Protein AF-A0A9N9NGL4-F1 (afdb_monomer_lite)

Structure (mmCIF, N/CA/C/O backbone):
data_AF-A0A9N9NGL4-F1
#
_entry.id   AF-A0A9N9NGL4-F1
#
loop_
_atom_site.group_PDB
_atom_site.id
_atom_site.type_symbol
_atom_site.label_atom_id
_atom_site.label_alt_id
_atom_site.label_comp_id
_atom_site.label_asym_id
_atom_site.label_entity_id
_atom_site.label_seq_id
_atom_site.pdbx_PDB_ins_code
_atom_site.Cartn_x
_atom_site.Cartn_y
_atom_site.Cartn_z
_atom_site.occupancy
_atom_site.B_iso_or_equiv
_atom_site.auth_seq_id
_atom_site.auth_comp_id
_atom_site.auth_asym_id
_atom_site.auth_atom_id
_atom_site.pdbx_PDB_model_num
ATOM 1 N N . ALA A 1 1 ? 36.344 -14.573 -32.638 1.00 62.59 1 ALA A N 1
ATOM 2 C CA . ALA A 1 1 ? 35.787 -13.664 -33.662 1.00 62.59 1 ALA A CA 1
ATOM 3 C C . ALA A 1 1 ? 35.839 -12.191 -33.229 1.00 62.59 1 ALA A C 1
ATOM 5 O O . ALA A 1 1 ? 36.583 -11.440 -33.844 1.00 62.59 1 ALA A O 1
ATOM 6 N N . LEU A 1 2 ? 35.180 -11.780 -32.134 1.00 71.12 2 LEU A N 1
ATOM 7 C CA . LEU A 1 2 ? 35.102 -10.364 -31.706 1.00 71.12 2 LEU A CA 1
ATOM 8 C C . LEU A 1 2 ? 36.436 -9.673 -31.362 1.00 71.12 2 LEU A C 1
ATOM 10 O O . LEU A 1 2 ? 36.593 -8.485 -31.610 1.00 71.12 2 LEU A O 1
ATOM 14 N N . LYS A 1 3 ? 37.425 -10.407 -30.834 1.00 76.69 3 LYS A N 1
ATOM 15 C CA . LYS A 1 3 ? 38.776 -9.872 -30.554 1.00 76.69 3 LYS A CA 1
ATOM 16 C C . LYS A 1 3 ? 39.669 -9.769 -31.804 1.00 76.69 3 LYS A C 1
ATOM 18 O O . LYS A 1 3 ? 40.838 -9.410 -31.692 1.00 76.69 3 LYS A O 1
ATOM 23 N N . SER A 1 4 ? 39.163 -10.146 -32.981 1.00 75.62 4 SER A N 1
ATOM 24 C CA . SER A 1 4 ? 39.928 -10.085 -34.228 1.00 75.62 4 SER A CA 1
ATOM 25 C C . SER A 1 4 ? 40.087 -8.641 -34.712 1.00 75.62 4 SER A C 1
ATOM 27 O O . SER A 1 4 ? 39.253 -7.776 -34.446 1.00 75.62 4 SER A O 1
ATOM 29 N N . ARG A 1 5 ? 41.144 -8.381 -35.490 1.00 75.81 5 ARG A N 1
ATOM 30 C CA . ARG A 1 5 ? 41.400 -7.064 -36.096 1.00 75.81 5 ARG A CA 1
ATOM 31 C C . ARG A 1 5 ? 40.253 -6.597 -37.006 1.00 75.81 5 ARG A C 1
ATOM 33 O O . ARG A 1 5 ? 40.065 -5.395 -37.158 1.00 75.81 5 ARG A O 1
ATOM 40 N N . GLN A 1 6 ? 39.480 -7.528 -37.571 1.00 75.81 6 GLN A N 1
ATOM 41 C CA . GLN A 1 6 ? 38.364 -7.231 -38.471 1.00 75.81 6 GLN A CA 1
ATOM 42 C C . GLN A 1 6 ? 37.181 -6.571 -37.747 1.00 75.81 6 GLN A C 1
ATOM 44 O O . GLN A 1 6 ? 36.607 -5.639 -38.301 1.00 75.81 6 GLN A O 1
ATOM 49 N N . CYS A 1 7 ? 36.890 -6.957 -36.498 1.00 77.44 7 CYS A N 1
ATOM 50 C CA . CYS A 1 7 ? 35.792 -6.391 -35.698 1.00 77.44 7 CYS A CA 1
ATOM 51 C C . CYS A 1 7 ? 36.151 -5.096 -34.952 1.00 77.44 7 CYS A C 1
ATOM 53 O O . CYS A 1 7 ? 35.316 -4.545 -34.241 1.00 77.44 7 CYS A O 1
ATOM 55 N N . LYS A 1 8 ? 37.392 -4.606 -35.089 1.00 79.69 8 LYS A N 1
ATOM 56 C CA . LYS A 1 8 ? 37.841 -3.353 -34.462 1.00 79.69 8 LYS A CA 1
ATOM 57 C C . LYS A 1 8 ? 37.425 -2.111 -35.261 1.00 79.69 8 LYS A C 1
ATOM 59 O O . LYS A 1 8 ? 37.336 -1.034 -34.681 1.00 79.69 8 LYS A O 1
ATOM 64 N N . SER A 1 9 ? 37.199 -2.249 -36.573 1.00 80.38 9 SER A N 1
ATOM 65 C CA . SER A 1 9 ? 36.752 -1.140 -37.426 1.00 80.38 9 SER A CA 1
ATOM 66 C C . SER A 1 9 ? 35.221 -1.104 -37.538 1.00 80.38 9 SER A C 1
ATOM 68 O O . SER A 1 9 ? 34.620 -2.148 -37.809 1.00 80.38 9 SER A O 1
ATOM 70 N N . PRO A 1 10 ? 34.584 0.076 -37.410 1.00 76.12 10 PRO A N 1
ATOM 71 C CA . PRO A 1 10 ? 33.151 0.245 -37.640 1.00 76.12 10 PRO A CA 1
ATOM 72 C C . PRO A 1 10 ? 32.736 0.078 -39.112 1.00 76.12 10 PRO A C 1
ATOM 74 O O . PRO A 1 10 ? 31.540 0.011 -39.383 1.00 76.12 10 PRO A O 1
ATOM 77 N N . ASP A 1 11 ? 33.671 -0.012 -40.059 1.00 79.69 11 ASP A N 1
ATOM 78 C CA . ASP A 1 11 ? 33.346 -0.218 -41.480 1.00 79.69 11 ASP A CA 1
ATOM 79 C C . ASP A 1 11 ? 32.964 -1.680 -41.778 1.00 79.69 11 ASP A C 1
ATOM 81 O O . ASP A 1 11 ? 32.191 -1.964 -42.690 1.00 79.69 11 ASP A O 1
ATOM 85 N N . ASN A 1 12 ? 33.418 -2.623 -40.944 1.00 78.25 12 ASN A N 1
ATOM 86 C CA . ASN A 1 12 ? 33.203 -4.064 -41.118 1.00 78.25 12 ASN A CA 1
ATOM 87 C C . ASN A 1 12 ? 31.975 -4.593 -40.354 1.00 78.25 12 ASN A C 1
ATOM 89 O O . ASN A 1 12 ? 31.941 -5.759 -39.958 1.00 78.25 12 ASN A O 1
ATOM 93 N N . LYS A 1 13 ? 30.949 -3.757 -40.139 1.00 72.06 13 LYS A N 1
ATOM 94 C CA . LYS A 1 13 ? 29.734 -4.105 -39.369 1.00 72.06 13 LYS A CA 1
ATOM 95 C C . LYS A 1 13 ? 29.040 -5.387 -39.842 1.00 72.06 13 LYS A C 1
ATOM 97 O O . LYS A 1 13 ? 28.481 -6.102 -39.020 1.00 72.06 13 LYS A O 1
ATOM 102 N N . GLN A 1 14 ? 29.101 -5.698 -41.138 1.00 79.31 14 GLN A N 1
ATOM 103 C CA . GLN A 1 14 ? 28.490 -6.908 -41.702 1.00 79.31 14 GLN A CA 1
ATOM 104 C C . GLN A 1 14 ? 29.226 -8.204 -41.327 1.00 79.31 14 GLN A C 1
ATOM 106 O O . GLN A 1 14 ? 28.620 -9.269 -41.321 1.00 79.31 14 GLN A O 1
ATOM 111 N N . TYR A 1 15 ? 30.512 -8.118 -40.978 1.00 81.44 15 TYR A N 1
ATOM 112 C CA . TYR A 1 15 ? 31.336 -9.279 -40.628 1.00 81.44 15 TYR A CA 1
ATOM 113 C C . TYR A 1 15 ? 31.293 -9.625 -39.133 1.00 81.44 15 TYR A C 1
ATOM 115 O O . TYR A 1 15 ? 31.774 -10.686 -38.743 1.00 81.44 15 TYR A O 1
ATOM 123 N N . CYS A 1 16 ? 30.741 -8.740 -38.294 1.00 84.81 16 CYS A N 1
ATOM 124 C CA . CYS A 1 16 ? 30.720 -8.890 -36.836 1.00 84.81 16 CYS A CA 1
ATOM 125 C C . CYS A 1 16 ? 29.326 -8.556 -36.271 1.00 84.81 16 CYS A C 1
ATOM 127 O O . CYS A 1 16 ? 29.162 -7.534 -35.592 1.00 84.81 16 CYS A O 1
ATOM 129 N N . PRO A 1 17 ? 28.308 -9.386 -36.566 1.00 86.75 17 PRO A N 1
ATOM 130 C CA . PRO A 1 17 ? 26.923 -9.120 -36.184 1.00 86.75 17 PRO A CA 1
ATOM 131 C C . PRO A 1 17 ? 26.726 -9.037 -34.665 1.00 86.75 17 PRO A C 1
ATOM 133 O O . PRO A 1 17 ? 25.893 -8.261 -34.203 1.00 86.75 17 PRO A O 1
ATOM 136 N N . GLU A 1 18 ? 27.517 -9.757 -33.865 1.00 87.44 18 GLU A N 1
ATOM 137 C CA . GLU A 1 18 ? 27.386 -9.758 -32.405 1.00 87.44 18 GLU A CA 1
ATOM 138 C C . GLU A 1 18 ? 27.747 -8.395 -31.792 1.00 87.44 18 GLU A C 1
ATOM 140 O O . GLU A 1 18 ? 27.106 -7.956 -30.838 1.00 87.44 18 GLU A O 1
ATOM 145 N N . ALA A 1 19 ? 28.726 -7.682 -32.363 1.00 86.50 19 ALA A N 1
ATOM 146 C CA . ALA A 1 19 ? 29.100 -6.342 -31.903 1.00 86.50 19 ALA A CA 1
ATOM 147 C C . ALA A 1 19 ? 28.007 -5.309 -32.215 1.00 86.50 19 ALA A C 1
ATOM 149 O O . ALA A 1 19 ? 27.701 -4.449 -31.387 1.00 86.50 19 ALA A O 1
ATOM 150 N N . VAL A 1 20 ? 27.400 -5.409 -33.401 1.00 87.25 20 VAL A N 1
ATOM 151 C CA . VAL A 1 20 ? 26.320 -4.512 -33.832 1.00 87.25 20 VAL A CA 1
ATOM 152 C C . VAL A 1 20 ? 25.065 -4.743 -32.999 1.00 87.25 20 VAL A C 1
ATOM 154 O O . VAL A 1 20 ? 24.485 -3.780 -32.506 1.00 87.25 20 VAL A O 1
ATOM 157 N N . LEU A 1 21 ? 24.668 -6.001 -32.794 1.00 91.44 21 LEU A N 1
ATOM 158 C CA . LEU A 1 21 ? 23.494 -6.339 -31.990 1.00 91.44 21 LEU A CA 1
ATOM 159 C C . LEU A 1 21 ? 23.653 -5.890 -30.535 1.00 91.44 21 LEU A C 1
ATOM 161 O O . LEU A 1 21 ? 22.710 -5.327 -29.984 1.00 91.44 21 LEU A O 1
ATOM 165 N N . ASN A 1 22 ? 24.840 -6.050 -29.938 1.00 90.88 22 ASN A N 1
ATOM 166 C CA . ASN A 1 22 ? 25.085 -5.561 -28.581 1.00 90.88 22 ASN A CA 1
ATOM 167 C C . ASN A 1 22 ? 25.021 -4.027 -28.501 1.00 90.88 22 ASN A C 1
ATOM 169 O O . ASN A 1 22 ? 24.364 -3.484 -27.620 1.00 90.88 22 ASN A O 1
ATOM 173 N N . MET A 1 23 ? 25.629 -3.317 -29.459 1.00 90.75 23 MET A N 1
ATOM 174 C CA . MET A 1 23 ? 25.546 -1.853 -29.516 1.00 90.75 23 MET A CA 1
ATOM 175 C C . MET A 1 23 ? 24.096 -1.370 -29.675 1.00 90.75 23 MET A C 1
ATOM 177 O O . MET A 1 23 ? 23.683 -0.423 -29.006 1.00 90.75 23 MET A O 1
ATOM 181 N N . VAL A 1 24 ? 23.318 -2.000 -30.561 1.00 94.12 24 VAL A N 1
ATOM 182 C CA . VAL A 1 24 ? 21.902 -1.662 -30.759 1.00 94.12 24 VAL A CA 1
ATOM 183 C C . VAL A 1 24 ? 21.115 -1.928 -29.479 1.00 94.12 24 VAL A C 1
ATOM 185 O O . VAL A 1 24 ? 20.371 -1.052 -29.045 1.00 94.12 24 VAL A O 1
ATOM 188 N N . ALA A 1 25 ? 21.319 -3.077 -28.833 1.00 96.69 25 ALA A N 1
ATOM 189 C CA . ALA A 1 25 ? 20.664 -3.409 -27.572 1.00 96.69 25 ALA A CA 1
ATOM 190 C C . ALA A 1 25 ? 20.994 -2.397 -26.463 1.00 96.69 25 ALA A C 1
ATOM 192 O O . ALA A 1 25 ? 20.085 -1.939 -25.772 1.00 96.69 25 ALA A O 1
ATOM 193 N N . GLU A 1 26 ? 22.256 -1.983 -26.325 1.00 95.94 26 GLU A N 1
ATOM 194 C CA . GLU A 1 26 ? 22.668 -0.972 -25.344 1.00 95.94 26 GLU A CA 1
ATOM 195 C C . GLU A 1 26 ? 22.004 0.383 -25.603 1.00 95.94 26 GLU A C 1
ATOM 197 O O . GLU A 1 26 ? 21.504 1.016 -24.674 1.00 95.94 26 GLU A O 1
ATOM 202 N N . LYS A 1 27 ? 21.949 0.827 -26.865 1.00 96.88 27 LYS A N 1
ATOM 203 C CA . LYS A 1 27 ? 21.307 2.100 -27.219 1.00 96.88 27 LYS A CA 1
ATOM 204 C C . LYS A 1 27 ? 19.797 2.059 -27.009 1.00 96.88 27 LYS A C 1
ATOM 206 O O . LYS A 1 27 ? 19.257 2.990 -26.417 1.00 96.88 27 LYS A O 1
ATOM 211 N N . LEU A 1 28 ? 19.137 0.977 -27.424 1.00 98.00 28 LEU A N 1
ATOM 212 C CA . LEU A 1 28 ? 17.707 0.781 -27.185 1.00 98.00 28 LEU A CA 1
ATOM 213 C C . LEU A 1 28 ? 17.398 0.748 -25.687 1.00 98.00 28 LEU A C 1
ATOM 215 O O . LEU A 1 28 ? 16.479 1.429 -25.247 1.00 98.00 28 LEU A O 1
ATOM 219 N N . THR A 1 29 ? 18.192 0.019 -24.901 1.00 97.88 29 THR A N 1
ATOM 220 C CA . THR A 1 29 ? 18.007 -0.078 -23.448 1.00 97.88 29 THR A CA 1
ATOM 221 C C . THR A 1 29 ? 18.211 1.273 -22.778 1.00 97.88 29 THR A C 1
ATOM 223 O O . THR A 1 29 ? 17.389 1.668 -21.961 1.00 97.88 29 THR A O 1
ATOM 226 N N . TYR A 1 30 ? 19.255 2.019 -23.147 1.00 97.19 30 TYR A N 1
ATOM 227 C CA . TYR A 1 30 ? 19.509 3.342 -22.582 1.00 97.19 30 TYR A CA 1
ATOM 228 C C . TYR A 1 30 ? 18.328 4.294 -22.812 1.00 97.19 30 TYR A C 1
ATOM 230 O O . TYR A 1 30 ? 17.819 4.893 -21.865 1.00 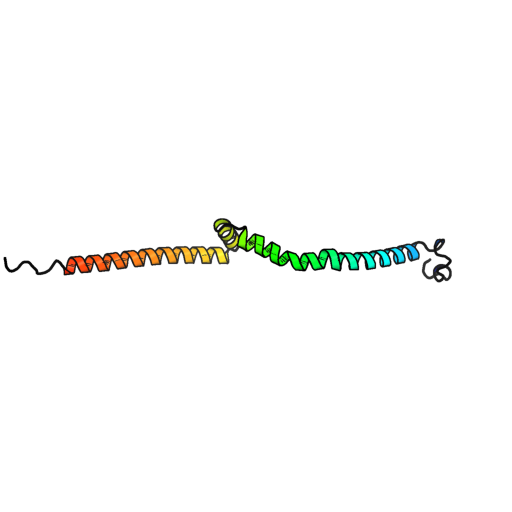97.19 30 TYR A O 1
ATOM 238 N N . THR A 1 31 ? 17.843 4.383 -24.053 1.00 96.94 31 THR A N 1
ATOM 239 C CA . THR A 1 31 ? 16.691 5.231 -24.382 1.00 96.94 31 THR A CA 1
ATOM 240 C C . THR A 1 31 ? 15.411 4.739 -23.705 1.00 96.94 31 THR A C 1
ATOM 242 O O . THR A 1 31 ? 14.669 5.547 -23.148 1.00 96.94 31 THR A O 1
ATOM 245 N N . ALA A 1 32 ? 15.163 3.427 -23.697 1.00 98.25 32 ALA A N 1
ATOM 246 C CA . ALA A 1 32 ? 13.987 2.849 -23.055 1.00 98.25 32 ALA A CA 1
ATOM 247 C C . ALA A 1 32 ? 13.974 3.111 -21.544 1.00 98.25 32 ALA A C 1
ATOM 249 O O . ALA A 1 32 ? 12.947 3.513 -21.011 1.00 98.25 32 ALA A O 1
ATOM 250 N N . VAL A 1 33 ? 15.108 2.949 -20.856 1.00 98.00 33 VAL A N 1
ATOM 251 C CA . VAL A 1 33 ? 15.216 3.198 -19.411 1.00 98.00 33 VAL A CA 1
ATOM 252 C C . VAL A 1 33 ? 14.953 4.664 -19.081 1.00 98.00 33 VAL A C 1
ATOM 254 O O . VAL A 1 33 ? 14.236 4.939 -18.123 1.00 98.00 33 VAL A O 1
ATOM 257 N N . MET A 1 34 ? 15.462 5.608 -19.882 1.00 96.06 34 MET A N 1
ATOM 258 C CA . MET A 1 34 ? 15.154 7.030 -19.681 1.00 96.06 34 MET A CA 1
ATOM 259 C C . MET A 1 34 ? 13.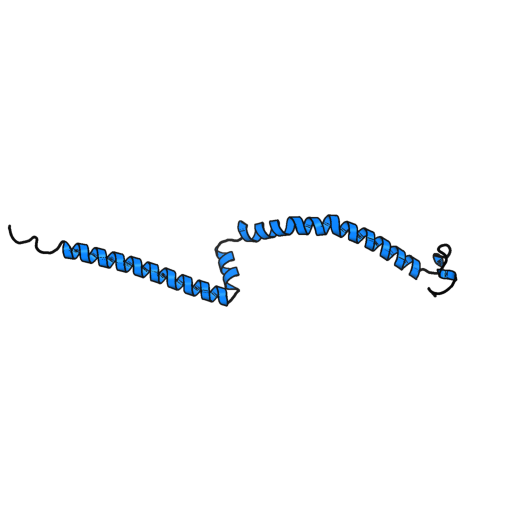650 7.309 -19.794 1.00 96.06 34 MET A C 1
ATOM 261 O O . MET A 1 34 ? 13.102 8.034 -18.966 1.00 96.06 34 MET A O 1
ATOM 265 N N . PHE A 1 35 ? 12.976 6.706 -20.776 1.00 97.62 35 PHE A N 1
ATOM 266 C CA . PHE A 1 35 ? 11.534 6.870 -20.956 1.00 97.62 35 PHE A CA 1
ATOM 267 C C . PHE A 1 35 ? 10.729 6.205 -19.832 1.00 97.62 35 PHE A C 1
ATOM 269 O O . PHE A 1 35 ? 9.841 6.829 -19.260 1.00 97.62 35 PHE A O 1
ATOM 276 N N . ILE A 1 36 ? 11.086 4.973 -19.451 1.00 98.25 36 ILE A N 1
ATOM 277 C CA . ILE A 1 36 ? 10.476 4.259 -18.319 1.00 98.25 36 ILE A CA 1
ATOM 278 C C . ILE A 1 36 ? 10.614 5.078 -17.034 1.00 98.25 36 ILE A C 1
ATOM 280 O O . ILE A 1 36 ? 9.666 5.166 -16.258 1.00 98.25 36 ILE A O 1
ATOM 284 N N . GLN A 1 37 ? 11.770 5.704 -16.807 1.00 96.38 37 GLN A N 1
ATOM 285 C CA . GLN A 1 37 ? 11.977 6.524 -15.622 1.00 96.38 37 GLN A CA 1
ATOM 286 C C . GLN A 1 37 ? 11.021 7.721 -15.582 1.00 96.38 37 GLN A C 1
ATOM 288 O O . GLN A 1 37 ? 10.396 7.965 -14.551 1.00 96.38 37 GLN A O 1
ATOM 293 N N . VAL A 1 38 ? 10.913 8.468 -16.681 1.00 96.75 38 VAL A N 1
ATOM 294 C CA . VAL A 1 38 ? 10.146 9.719 -16.705 1.00 96.75 38 VAL A CA 1
ATOM 295 C C . VAL A 1 38 ? 8.643 9.470 -16.770 1.00 96.75 38 VAL A C 1
ATOM 297 O O . VAL A 1 38 ? 7.910 10.046 -15.974 1.00 96.75 38 VAL A O 1
ATOM 300 N N . GLU A 1 39 ? 8.187 8.602 -17.668 1.00 96.88 39 GLU A N 1
ATOM 301 C CA . GLU A 1 39 ? 6.755 8.444 -17.951 1.00 96.88 39 GLU A CA 1
ATOM 302 C C . GLU A 1 39 ? 6.073 7.430 -17.034 1.00 96.88 39 GLU A C 1
ATOM 304 O O . GLU A 1 39 ? 4.891 7.564 -16.732 1.00 96.88 39 GLU A O 1
ATOM 309 N N . LEU A 1 40 ? 6.801 6.404 -16.579 1.00 97.44 40 LEU A N 1
ATOM 310 C CA . LEU A 1 40 ? 6.222 5.352 -15.747 1.00 97.44 40 LEU A CA 1
ATOM 311 C C . LEU A 1 40 ? 6.611 5.515 -14.285 1.00 97.44 40 LEU A C 1
ATOM 313 O O . LEU A 1 40 ? 5.735 5.611 -13.434 1.00 97.44 40 LEU A O 1
ATOM 317 N N . LEU A 1 41 ? 7.909 5.527 -13.969 1.00 98.00 41 LEU A N 1
ATOM 318 C CA . LEU A 1 41 ? 8.349 5.473 -12.574 1.00 98.00 41 LEU A CA 1
ATOM 319 C C . LEU A 1 41 ? 8.031 6.767 -11.831 1.00 98.00 41 LEU A C 1
ATOM 321 O O . LEU A 1 41 ? 7.485 6.704 -10.733 1.00 98.00 41 LEU A O 1
ATOM 325 N N . ASN A 1 42 ? 8.325 7.929 -12.417 1.00 96.12 42 ASN A N 1
ATOM 326 C CA . ASN A 1 42 ? 8.035 9.201 -11.758 1.00 96.12 42 ASN A CA 1
ATOM 327 C C . ASN A 1 42 ? 6.528 9.384 -11.530 1.00 96.12 42 ASN A C 1
ATOM 329 O O . ASN A 1 42 ? 6.127 9.737 -10.421 1.00 96.12 42 ASN A O 1
ATOM 333 N N . GLU A 1 43 ? 5.698 9.088 -12.535 1.00 96.00 43 GLU A N 1
ATOM 334 C CA . GLU A 1 43 ? 4.241 9.170 -12.393 1.00 96.00 43 GLU A CA 1
ATOM 335 C C . GLU A 1 43 ? 3.722 8.151 -11.374 1.00 96.00 43 GLU A C 1
ATOM 337 O O . GLU A 1 43 ? 2.938 8.502 -10.493 1.00 96.00 43 GLU A O 1
ATOM 342 N N . PHE A 1 44 ? 4.214 6.909 -11.414 1.00 97.44 44 PHE A N 1
ATOM 343 C CA . PHE A 1 44 ? 3.848 5.883 -10.443 1.00 97.44 44 PHE A CA 1
ATOM 344 C C . PHE A 1 44 ? 4.182 6.323 -9.018 1.00 97.44 44 PHE A C 1
ATOM 346 O O . PHE A 1 44 ? 3.307 6.295 -8.162 1.00 97.44 44 PHE A O 1
ATOM 353 N N . PHE A 1 45 ? 5.405 6.783 -8.741 1.00 97.00 45 PHE A N 1
ATOM 354 C CA . PHE A 1 45 ? 5.777 7.210 -7.390 1.00 97.00 45 PHE A CA 1
ATOM 355 C C . PHE A 1 45 ? 5.025 8.457 -6.930 1.00 97.00 45 PHE A C 1
ATOM 357 O O . PHE A 1 45 ? 4.803 8.622 -5.730 1.00 97.00 45 PHE A O 1
ATOM 364 N N . PHE A 1 46 ? 4.611 9.318 -7.859 1.00 95.81 46 PHE A N 1
ATOM 365 C CA . PHE A 1 46 ? 3.806 10.482 -7.530 1.00 95.81 46 PHE A CA 1
ATOM 366 C C . PHE A 1 46 ? 2.352 10.095 -7.218 1.00 95.81 46 PHE A C 1
ATOM 368 O O . PHE A 1 46 ? 1.817 10.540 -6.204 1.00 95.81 46 PHE A O 1
ATOM 375 N N . GLN A 1 47 ? 1.714 9.264 -8.049 1.00 95.94 47 GLN A N 1
ATOM 376 C CA . GLN A 1 47 ? 0.303 8.884 -7.897 1.00 95.94 47 GLN A CA 1
ATOM 377 C C . GLN A 1 47 ? 0.065 7.798 -6.855 1.00 95.94 47 GLN A C 1
ATOM 379 O O . GLN A 1 47 ? -0.947 7.835 -6.159 1.00 95.94 47 GLN A O 1
ATOM 384 N N . PHE A 1 48 ? 0.980 6.839 -6.731 1.00 96.88 48 PHE A N 1
ATOM 385 C CA . PHE A 1 48 ? 0.772 5.640 -5.930 1.00 96.88 48 PHE A CA 1
ATOM 386 C C . PHE A 1 48 ? 0.418 5.940 -4.467 1.00 96.88 48 PHE A C 1
ATOM 388 O O . PHE A 1 48 ? -0.575 5.382 -4.005 1.00 96.88 48 PHE A O 1
ATOM 395 N N . PRO A 1 49 ? 1.113 6.843 -3.741 1.00 96.19 49 PRO A N 1
ATOM 396 C CA . PRO A 1 49 ? 0.729 7.168 -2.368 1.00 96.19 49 PRO A CA 1
ATOM 397 C C . PRO A 1 49 ? -0.706 7.699 -2.257 1.00 96.19 49 PRO A C 1
ATOM 399 O O . PRO A 1 49 ? -1.443 7.278 -1.374 1.00 96.19 49 PRO A O 1
ATOM 402 N N . ARG A 1 50 ? -1.138 8.557 -3.192 1.00 94.25 50 ARG A N 1
ATOM 403 C CA . ARG A 1 50 ? -2.503 9.109 -3.199 1.00 94.25 50 ARG A CA 1
ATOM 404 C C . ARG A 1 50 ? -3.550 8.049 -3.500 1.00 94.25 50 ARG A C 1
ATOM 406 O O . ARG A 1 50 ? -4.599 8.035 -2.873 1.00 94.25 50 ARG A O 1
ATOM 413 N N . GLU A 1 51 ? -3.268 7.163 -4.447 1.00 94.81 51 GLU A N 1
ATOM 414 C CA . GLU A 1 51 ? -4.174 6.066 -4.785 1.00 94.81 51 GLU A CA 1
ATOM 415 C C . GLU A 1 51 ? -4.301 5.066 -3.626 1.00 94.81 51 GLU A C 1
ATOM 417 O O . GLU A 1 51 ? -5.395 4.586 -3.334 1.00 94.81 51 GLU A O 1
ATOM 422 N N . VAL A 1 52 ? -3.199 4.787 -2.921 1.00 94.56 52 VAL A N 1
ATOM 423 C CA . VAL A 1 52 ? -3.206 3.966 -1.703 1.00 94.56 52 VAL A CA 1
ATOM 424 C C . VAL A 1 52 ? -4.041 4.629 -0.611 1.00 94.56 52 VAL A C 1
ATOM 426 O O . VAL A 1 52 ? -4.913 3.972 -0.043 1.00 94.56 52 VAL A O 1
ATOM 429 N N . ASP A 1 53 ? -3.825 5.919 -0.351 1.00 91.19 53 ASP A N 1
ATOM 430 C CA . ASP A 1 53 ? -4.608 6.667 0.633 1.00 91.19 53 ASP A CA 1
ATOM 431 C C . ASP A 1 53 ? -6.093 6.685 0.261 1.00 91.19 53 ASP A C 1
ATOM 433 O O . ASP A 1 53 ? -6.938 6.438 1.118 1.00 91.19 53 ASP A O 1
ATOM 437 N N . ASN A 1 54 ? -6.428 6.884 -1.017 1.00 91.56 54 ASN A N 1
ATOM 438 C CA . ASN A 1 54 ? -7.813 6.877 -1.475 1.00 91.56 54 ASN A CA 1
ATOM 439 C C . ASN A 1 54 ? -8.505 5.545 -1.180 1.00 9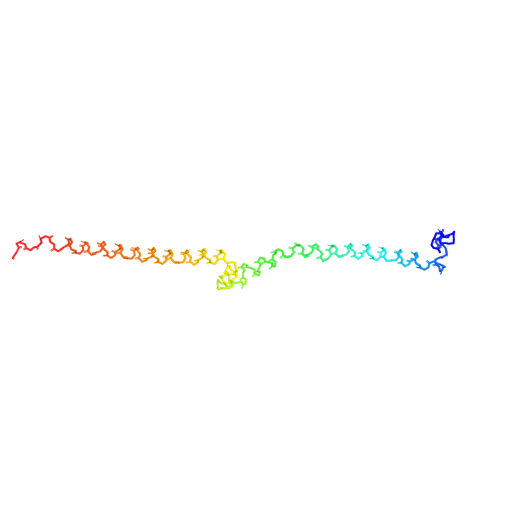1.56 54 ASN A C 1
ATOM 441 O O . ASN A 1 54 ? -9.566 5.512 -0.551 1.00 91.56 54 ASN A O 1
ATOM 445 N N . ARG A 1 55 ? -7.853 4.441 -1.550 1.00 89.12 55 ARG A N 1
ATOM 446 C CA . ARG A 1 55 ? -8.407 3.101 -1.350 1.00 89.12 55 ARG A CA 1
ATOM 447 C C . ARG A 1 55 ? -8.487 2.695 0.112 1.00 89.12 55 ARG A C 1
ATOM 449 O O . ARG A 1 55 ? -9.405 1.977 0.489 1.00 89.12 55 ARG A O 1
ATOM 456 N N . LEU A 1 56 ? -7.525 3.098 0.939 1.00 86.19 56 LEU A N 1
ATOM 457 C CA . LEU A 1 56 ? -7.487 2.687 2.344 1.00 86.19 56 LEU A CA 1
ATOM 458 C C . LEU A 1 56 ? -8.328 3.585 3.255 1.00 86.19 56 LEU A C 1
ATOM 460 O O . LEU A 1 56 ? -8.912 3.088 4.217 1.00 86.19 56 LEU A O 1
ATOM 464 N N . VAL A 1 57 ? -8.377 4.890 2.987 1.00 80.88 57 VAL A N 1
ATOM 465 C CA . VAL A 1 57 ? -9.018 5.875 3.870 1.00 80.88 57 VAL A CA 1
ATOM 466 C C . VAL A 1 57 ? -10.453 6.167 3.448 1.00 80.88 57 VAL A C 1
ATOM 468 O O . VAL A 1 57 ? -11.311 6.290 4.322 1.00 80.88 57 VAL A O 1
ATOM 471 N N . TYR A 1 58 ? -10.726 6.279 2.145 1.00 78.50 58 TYR A N 1
ATOM 472 C CA . TYR A 1 58 ? -12.042 6.704 1.657 1.00 78.50 58 TYR A CA 1
ATOM 473 C C . TYR A 1 58 ? -12.923 5.541 1.187 1.00 78.50 58 TYR A C 1
ATOM 475 O O . TYR A 1 58 ? -14.133 5.598 1.406 1.00 78.50 58 TYR A O 1
ATOM 483 N N . ASP A 1 59 ? -12.348 4.480 0.612 1.00 84.94 59 ASP A N 1
ATOM 484 C CA . ASP A 1 59 ? -13.149 3.388 0.030 1.00 84.94 59 ASP A CA 1
ATOM 485 C C . ASP A 1 59 ? -13.516 2.269 1.021 1.00 84.94 59 ASP A C 1
ATOM 487 O O . ASP A 1 59 ? -14.493 1.547 0.805 1.00 84.94 59 ASP A O 1
ATOM 491 N N . LEU A 1 60 ? -12.750 2.086 2.104 1.00 86.44 60 LEU A N 1
ATOM 492 C CA . LEU A 1 60 ? -12.9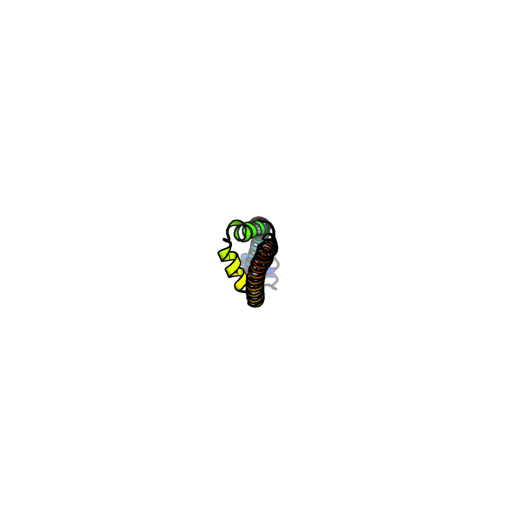97 0.996 3.051 1.00 86.44 60 LEU A CA 1
ATOM 493 C C . LEU A 1 60 ? -14.109 1.338 4.049 1.00 86.44 60 LEU A C 1
ATOM 495 O O . LEU A 1 60 ? -14.010 2.277 4.839 1.00 86.44 60 LEU A O 1
ATOM 499 N N . ASP A 1 61 ? -15.128 0.478 4.110 1.00 89.06 61 ASP A N 1
ATOM 500 C CA . ASP A 1 61 ? -16.136 0.537 5.166 1.00 89.06 61 ASP A CA 1
ATOM 501 C C . ASP A 1 61 ? -15.543 0.110 6.521 1.00 89.06 61 ASP A C 1
ATOM 503 O O . ASP A 1 61 ? -14.636 -0.725 6.625 1.00 89.06 61 ASP A O 1
ATOM 507 N N . ARG A 1 62 ? -16.130 0.607 7.612 1.00 87.50 62 ARG A N 1
ATOM 508 C CA . ARG A 1 62 ? -15.701 0.326 8.988 1.00 87.50 62 ARG A CA 1
ATOM 509 C C . ARG A 1 62 ? -15.665 -1.172 9.301 1.00 87.50 62 ARG A C 1
ATOM 511 O O . ARG A 1 62 ? -14.831 -1.608 10.096 1.00 87.50 62 ARG A O 1
ATOM 518 N N . LYS A 1 63 ? -16.539 -1.976 8.684 1.00 91.06 63 LYS A N 1
ATOM 519 C CA . LYS A 1 63 ? -16.510 -3.443 8.820 1.00 91.06 63 LYS A CA 1
ATOM 520 C C . LYS A 1 63 ? -15.287 -4.065 8.147 1.00 91.06 63 LYS A C 1
ATOM 522 O O . LYS A 1 63 ? -14.693 -4.966 8.733 1.00 91.06 63 LYS A O 1
ATOM 527 N N . GLN A 1 64 ? -14.905 -3.575 6.969 1.00 91.81 64 GLN A N 1
ATOM 528 C CA . GLN A 1 64 ? -13.740 -4.059 6.224 1.00 91.81 64 GLN A CA 1
ATOM 529 C C . GLN A 1 64 ? -12.434 -3.676 6.929 1.00 91.81 64 GLN A C 1
ATOM 531 O O . GLN A 1 64 ? -11.532 -4.500 7.058 1.00 91.81 64 GLN A O 1
ATOM 536 N N . ILE A 1 65 ? -12.368 -2.464 7.490 1.00 91.94 65 ILE A N 1
ATOM 537 C CA . ILE A 1 65 ? -11.236 -2.028 8.322 1.00 91.94 65 ILE A CA 1
ATOM 538 C C . ILE A 1 65 ? -11.085 -2.951 9.539 1.00 91.94 65 ILE A C 1
ATOM 540 O O . ILE A 1 65 ? -9.981 -3.383 9.871 1.00 91.94 65 ILE A O 1
ATOM 544 N N . LEU A 1 66 ? -12.195 -3.300 10.199 1.00 92.50 66 LEU A N 1
ATOM 545 C CA . LEU A 1 66 ? -12.172 -4.220 11.337 1.00 92.50 66 LEU A CA 1
ATOM 546 C C . LEU A 1 66 ? -11.781 -5.648 10.942 1.00 92.50 66 LEU A C 1
ATOM 548 O O . LEU A 1 66 ? -11.084 -6.298 11.720 1.00 92.50 66 LEU A O 1
ATOM 552 N N . SER A 1 67 ? -12.219 -6.158 9.785 1.00 93.44 67 SER A N 1
ATOM 553 C CA . SER A 1 67 ? -11.781 -7.480 9.319 1.00 93.44 67 SER A CA 1
ATOM 554 C C . SER A 1 67 ? -10.290 -7.487 9.003 1.00 93.44 67 SER A C 1
ATOM 556 O O . SER A 1 67 ? -9.598 -8.372 9.495 1.00 93.44 67 SER A O 1
ATOM 558 N N . PHE A 1 68 ? -9.794 -6.458 8.308 1.00 93.75 68 PHE A N 1
ATOM 559 C CA . PHE A 1 68 ? -8.375 -6.287 7.995 1.00 93.75 68 PHE A CA 1
ATOM 560 C C . PHE A 1 68 ? -7.520 -6.226 9.268 1.00 93.75 68 PHE A C 1
ATOM 562 O O . PHE A 1 68 ? -6.572 -6.988 9.436 1.00 93.75 68 PHE A O 1
ATOM 569 N N . ALA A 1 69 ? -7.909 -5.400 10.244 1.00 94.75 69 ALA A N 1
ATOM 570 C CA . ALA A 1 69 ? -7.194 -5.303 11.517 1.00 94.75 69 ALA A CA 1
ATOM 571 C C . ALA A 1 69 ? -7.153 -6.639 12.289 1.00 94.75 69 ALA A C 1
ATOM 573 O O . ALA A 1 69 ? -6.196 -6.910 13.017 1.00 94.75 69 ALA A O 1
ATOM 574 N N . LYS A 1 70 ? -8.179 -7.489 12.139 1.00 95.81 70 LYS A N 1
ATOM 575 C CA . LYS A 1 70 ? -8.266 -8.801 12.801 1.00 95.81 70 LYS A CA 1
ATOM 576 C C . LYS A 1 70 ? -7.453 -9.906 12.124 1.00 95.81 70 LYS A C 1
ATOM 578 O O . LYS A 1 70 ? -7.311 -10.967 12.734 1.00 95.81 70 LYS A O 1
ATOM 583 N N . GLU A 1 71 ? -6.914 -9.686 10.926 1.00 96.44 71 GLU A N 1
ATOM 584 C CA . GLU A 1 71 ? -6.009 -10.643 10.273 1.00 96.44 71 GLU A CA 1
ATOM 585 C C . GLU A 1 71 ? -4.736 -10.849 11.101 1.00 96.44 71 GLU A C 1
ATOM 587 O O . GLU A 1 71 ? -4.232 -11.967 11.219 1.00 96.44 71 GLU A O 1
ATOM 592 N N . ASN A 1 72 ? -4.259 -9.794 11.771 1.00 97.56 72 ASN A N 1
ATOM 593 C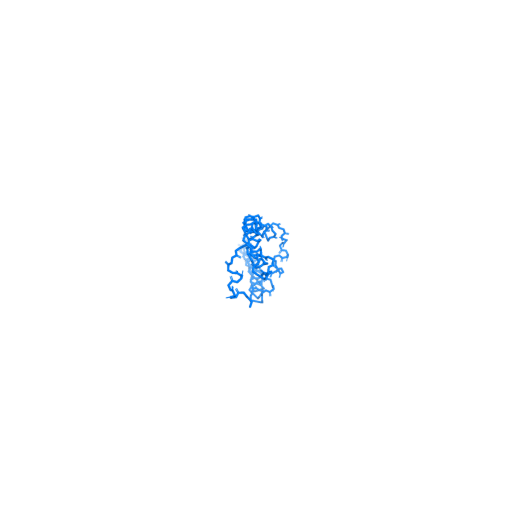 CA . ASN A 1 72 ? -3.160 -9.907 12.716 1.00 97.56 72 ASN A CA 1
ATOM 594 C C . ASN A 1 72 ? -3.661 -10.483 14.060 1.00 97.56 72 ASN A C 1
ATOM 596 O O . ASN A 1 72 ? -4.460 -9.842 14.754 1.00 97.56 72 ASN A O 1
ATOM 600 N N . PRO A 1 73 ? -3.156 -11.651 14.505 1.00 97.62 73 PRO A N 1
ATOM 601 C CA . PRO A 1 73 ? -3.651 -12.313 15.709 1.00 97.62 73 PRO A CA 1
ATOM 602 C C . PRO A 1 73 ? -3.400 -11.515 16.997 1.00 97.62 73 PRO A C 1
ATOM 604 O O . PRO A 1 73 ? -4.191 -11.624 17.936 1.00 97.62 73 PRO A O 1
ATOM 607 N N . ASN A 1 74 ? -2.336 -10.708 17.059 1.00 97.81 74 ASN A N 1
ATOM 608 C CA . ASN A 1 74 ? -2.039 -9.868 18.222 1.00 97.81 74 ASN A CA 1
ATOM 609 C C . ASN A 1 74 ? -3.015 -8.690 18.313 1.00 97.81 74 ASN A C 1
ATOM 611 O O . ASN A 1 74 ? -3.570 -8.428 19.381 1.00 97.81 74 ASN A O 1
ATOM 615 N N . ILE A 1 75 ? -3.285 -8.035 17.180 1.00 97.75 75 ILE A N 1
ATOM 616 C CA . ILE A 1 75 ? -4.256 -6.936 17.101 1.00 97.75 75 ILE A CA 1
ATOM 617 C C . ILE A 1 75 ? -5.666 -7.450 17.385 1.00 97.75 75 ILE A C 1
ATOM 619 O O . ILE A 1 75 ? -6.385 -6.848 18.178 1.00 97.75 75 ILE A O 1
ATOM 623 N N . ARG A 1 76 ? -6.043 -8.613 16.842 1.00 97.44 76 ARG A N 1
ATOM 624 C CA . ARG A 1 76 ? -7.333 -9.249 17.131 1.00 97.44 76 ARG A CA 1
ATOM 625 C C . ARG A 1 76 ? -7.561 -9.446 18.631 1.00 97.44 76 ARG A C 1
ATOM 627 O O . ARG A 1 76 ? -8.584 -9.000 19.145 1.00 97.44 76 ARG A O 1
ATOM 634 N N . LYS A 1 77 ? -6.599 -10.056 19.337 1.00 97.75 77 LYS A N 1
ATOM 635 C CA . LYS A 1 77 ? -6.675 -10.250 20.798 1.00 97.75 77 LYS A CA 1
ATOM 636 C C . LYS A 1 77 ? -6.811 -8.920 21.538 1.00 97.75 77 LYS A C 1
ATOM 638 O O . LYS A 1 77 ? -7.581 -8.826 22.490 1.00 97.75 77 LYS A O 1
ATOM 643 N N . HIS A 1 78 ? -6.083 -7.895 21.095 1.00 97.88 78 HIS A N 1
ATOM 644 C CA . HIS A 1 78 ? -6.160 -6.564 21.686 1.00 97.88 78 HIS A CA 1
ATOM 645 C C . HIS A 1 78 ? -7.553 -5.941 21.520 1.00 97.88 78 HIS A C 1
ATOM 647 O O . HIS A 1 78 ? -8.133 -5.471 22.496 1.00 97.88 78 HIS A O 1
ATOM 653 N N . LEU A 1 79 ? -8.122 -6.002 20.313 1.00 97.19 79 LEU A N 1
ATOM 654 C CA . LEU A 1 79 ? -9.460 -5.485 20.015 1.00 97.19 79 LEU A CA 1
ATOM 655 C C . LEU A 1 79 ? -10.551 -6.221 20.803 1.00 97.19 79 LEU A C 1
ATOM 657 O O . LEU A 1 79 ? -11.453 -5.590 21.345 1.00 97.19 79 LEU A O 1
ATOM 661 N N . GLU A 1 80 ? -10.466 -7.548 20.904 1.00 96.56 80 GLU A N 1
ATOM 662 C CA . GLU A 1 80 ? -11.414 -8.356 21.683 1.00 96.56 80 GLU A CA 1
ATOM 663 C C . GLU A 1 80 ? -11.353 -8.029 23.181 1.00 96.56 80 GLU A C 1
ATOM 665 O O . GLU A 1 80 ? -12.392 -7.908 23.837 1.00 96.56 80 GLU A O 1
ATOM 670 N N . LEU A 1 81 ? -10.147 -7.830 23.720 1.00 98.06 81 LEU A N 1
ATOM 671 C CA . LEU A 1 81 ? -9.956 -7.429 25.111 1.00 98.06 81 LEU A CA 1
ATOM 672 C C . LEU A 1 81 ? -10.511 -6.023 25.375 1.00 98.06 81 LEU A C 1
ATOM 674 O O . LEU A 1 81 ? -11.219 -5.825 26.364 1.00 98.06 81 LEU A O 1
ATOM 678 N N . GLN A 1 82 ? -10.225 -5.061 24.492 1.00 97.44 82 GLN A N 1
ATOM 679 C CA . GLN A 1 82 ? -10.762 -3.702 24.588 1.00 97.44 82 GLN A CA 1
ATOM 680 C C . GLN A 1 82 ? -12.291 -3.687 24.504 1.00 97.44 82 GLN A C 1
ATOM 682 O O . GLN A 1 82 ? -12.941 -3.003 25.292 1.00 97.44 82 GLN A O 1
ATOM 687 N N . GLU A 1 83 ? -12.880 -4.483 23.611 1.00 96.81 83 GLU A N 1
ATOM 688 C CA . GLU A 1 83 ? -14.332 -4.581 23.472 1.00 96.81 83 GLU A CA 1
ATOM 689 C C . GLU A 1 83 ? -14.992 -5.160 24.729 1.00 96.81 83 GLU A C 1
ATOM 691 O O . GLU A 1 83 ? -16.023 -4.661 25.188 1.00 96.81 83 GLU A O 1
ATOM 696 N N . ARG A 1 84 ? -14.380 -6.190 25.329 1.00 97.94 84 ARG A N 1
ATOM 697 C CA . ARG A 1 84 ? -14.839 -6.748 26.606 1.00 97.94 84 ARG A CA 1
ATOM 698 C C . ARG A 1 84 ? -14.746 -5.716 27.727 1.00 97.94 84 ARG A C 1
ATOM 700 O O . ARG A 1 84 ? -15.696 -5.582 28.495 1.00 97.94 84 ARG A O 1
ATOM 707 N N . LYS A 1 85 ? -13.629 -4.990 27.813 1.00 98.25 85 LYS A N 1
ATOM 708 C CA . LYS A 1 85 ? -13.426 -3.932 28.809 1.00 98.25 85 LYS A CA 1
ATOM 709 C C . LYS A 1 85 ? -14.497 -2.846 28.679 1.00 98.25 85 LYS A C 1
ATOM 711 O O . LYS A 1 85 ? -15.190 -2.585 29.655 1.00 98.25 85 LYS A O 1
ATOM 716 N N . ARG A 1 86 ? -14.702 -2.309 27.471 1.00 97.88 86 ARG A N 1
ATOM 717 C CA . ARG A 1 86 ? -15.692 -1.260 27.181 1.00 97.88 86 ARG A CA 1
ATOM 718 C C . ARG A 1 86 ? -17.098 -1.640 27.646 1.00 97.88 86 ARG A C 1
ATOM 720 O O . ARG A 1 86 ? -17.764 -0.852 28.306 1.00 97.88 86 ARG A O 1
ATOM 727 N N . LYS A 1 87 ? -17.537 -2.868 27.345 1.00 98.19 87 LYS A N 1
ATOM 728 C CA . LYS A 1 87 ? -18.854 -3.369 27.775 1.00 98.19 87 LYS A CA 1
ATOM 729 C C . LYS A 1 87 ? -18.974 -3.475 29.292 1.00 98.19 87 LYS A C 1
ATOM 731 O O . LYS A 1 87 ? -20.014 -3.141 29.847 1.00 98.19 87 LYS A O 1
ATOM 736 N N . LEU A 1 88 ? -17.930 -3.956 29.964 1.00 98.44 88 LEU A N 1
ATOM 737 C CA . LEU A 1 88 ? -17.931 -4.080 31.422 1.00 98.44 88 LEU A CA 1
ATOM 738 C C . LEU A 1 88 ? -17.926 -2.711 32.110 1.00 98.44 88 LEU A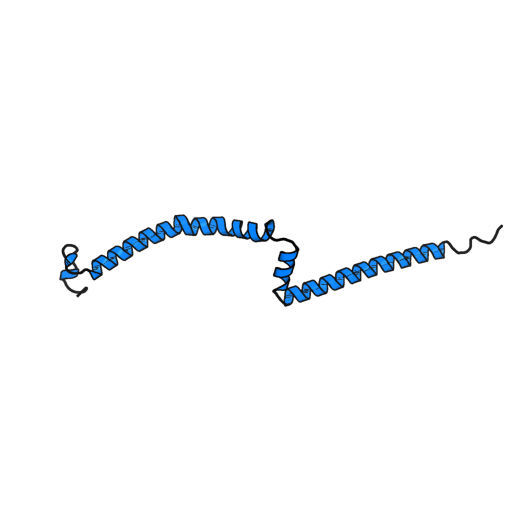 C 1
ATOM 740 O O . LEU A 1 88 ? -18.627 -2.540 33.104 1.00 98.44 88 LEU A O 1
ATOM 744 N N . GLU A 1 89 ? -17.193 -1.740 31.565 1.00 98.25 89 GLU A N 1
ATOM 745 C CA . GLU A 1 89 ? -17.199 -0.354 32.043 1.00 98.25 89 GLU A CA 1
ATOM 746 C C . GLU A 1 89 ? -18.587 0.283 31.891 1.00 98.25 89 GLU A C 1
ATOM 748 O O . GLU A 1 89 ? -19.101 0.847 32.854 1.00 98.25 89 GLU A O 1
ATOM 753 N N . GLU A 1 90 ? -19.247 0.099 30.742 1.00 98.19 90 GLU A N 1
ATOM 754 C CA . GLU A 1 90 ? -20.612 0.594 30.509 1.00 98.19 90 GLU A CA 1
ATOM 755 C C . GLU A 1 90 ? -21.624 -0.013 31.498 1.00 98.19 90 GLU A C 1
ATOM 757 O O . GLU A 1 90 ? -22.476 0.682 32.057 1.00 98.19 90 GLU A O 1
ATOM 762 N N . VAL A 1 91 ? -21.532 -1.323 31.747 1.00 98.12 91 VAL A N 1
ATOM 763 C CA . VAL A 1 91 ? -22.394 -2.004 32.724 1.00 98.12 91 VAL A CA 1
ATOM 764 C C . VAL A 1 91 ? -22.126 -1.484 34.134 1.00 98.12 91 VAL A C 1
ATOM 766 O O . VAL A 1 91 ? -23.071 -1.205 34.871 1.00 98.12 91 VAL A O 1
ATOM 769 N N . MET A 1 92 ? -20.858 -1.320 34.512 1.00 97.81 92 MET A N 1
ATOM 770 C CA . MET A 1 92 ? -20.482 -0.805 35.827 1.00 97.81 92 MET A CA 1
ATOM 771 C C . MET A 1 92 ? -20.992 0.626 36.039 1.00 97.81 92 MET A C 1
ATOM 773 O O . MET A 1 92 ? -21.522 0.929 37.108 1.00 97.81 92 MET A O 1
ATOM 777 N N . GLU A 1 93 ? -20.895 1.492 35.030 1.00 97.94 93 GLU A N 1
ATOM 778 C CA . GLU A 1 93 ? -21.439 2.851 35.074 1.00 97.94 93 GLU A CA 1
ATOM 779 C C . GLU A 1 93 ? -22.957 2.843 35.301 1.00 97.94 93 GLU A C 1
ATOM 781 O O . GLU A 1 93 ? -23.454 3.490 36.228 1.00 97.94 93 GLU A O 1
ATOM 786 N N . LYS A 1 94 ? -23.695 2.044 34.520 1.00 97.38 94 LYS A N 1
ATOM 787 C CA . LYS A 1 94 ? -25.154 1.911 34.648 1.00 97.38 94 LYS A CA 1
ATOM 788 C C . LYS A 1 94 ? -25.568 1.360 36.013 1.00 97.38 94 LYS A C 1
ATOM 790 O O . LYS A 1 94 ? -26.502 1.880 36.619 1.00 97.38 94 LYS A O 1
ATOM 795 N N . LEU A 1 95 ? -24.869 0.349 36.528 1.00 97.56 95 LEU A N 1
ATOM 796 C CA . LEU A 1 95 ? -25.135 -0.204 37.859 1.00 97.56 95 LEU A CA 1
ATOM 797 C C . LEU A 1 95 ? -24.868 0.825 38.961 1.00 97.56 95 LEU A C 1
ATOM 799 O O . LEU A 1 95 ? -25.706 1.008 39.842 1.00 97.56 95 LEU A O 1
ATOM 803 N N . ASN A 1 96 ? -23.750 1.548 38.889 1.00 96.81 96 ASN A N 1
ATOM 804 C CA . ASN A 1 96 ? -23.429 2.604 39.847 1.00 96.81 96 ASN A CA 1
ATOM 805 C C . ASN A 1 96 ? -24.472 3.729 39.831 1.00 96.81 96 ASN A C 1
ATOM 807 O O . ASN A 1 96 ? -24.862 4.220 40.892 1.00 96.81 96 ASN A O 1
ATOM 811 N N . TYR A 1 97 ? -24.954 4.112 38.647 1.00 96.75 97 TYR A N 1
ATOM 812 C CA . TYR A 1 97 ? -26.054 5.063 38.503 1.00 96.75 97 TYR A CA 1
ATOM 813 C C . TYR A 1 97 ? -27.332 4.566 39.199 1.00 96.75 97 TYR A C 1
ATOM 815 O O . TYR A 1 97 ? -27.941 5.309 39.972 1.00 96.75 97 TYR A O 1
ATOM 823 N N . LEU A 1 98 ? -27.713 3.302 38.989 1.00 95.81 98 LEU A N 1
ATOM 824 C CA . LEU A 1 98 ? -28.894 2.707 39.623 1.00 95.81 98 LEU A CA 1
ATOM 825 C C . LEU A 1 98 ? -28.765 2.636 41.150 1.00 95.81 98 LEU A C 1
ATOM 827 O O . LEU A 1 98 ? -29.706 3.000 41.851 1.00 95.81 98 LEU A O 1
ATOM 831 N N . VAL A 1 99 ? -27.599 2.240 41.670 1.00 95.62 99 VAL A N 1
ATOM 832 C CA . VAL A 1 99 ? -27.338 2.180 43.119 1.00 95.62 99 VAL A CA 1
ATOM 833 C C . VAL A 1 99 ? -27.449 3.564 43.761 1.00 95.62 99 VAL A C 1
ATOM 835 O O . VAL A 1 99 ? -28.074 3.700 44.812 1.00 95.62 99 VAL A O 1
ATOM 838 N N . ARG A 1 100 ? -26.883 4.606 43.134 1.00 94.44 100 ARG A N 1
ATOM 839 C CA . ARG A 1 100 ? -27.019 5.993 43.618 1.00 94.44 100 ARG A CA 1
ATOM 840 C C . ARG A 1 100 ? -28.484 6.418 43.654 1.00 94.44 100 ARG A C 1
ATOM 842 O O . ARG A 1 100 ? -28.965 6.864 44.688 1.00 94.44 100 ARG A O 1
ATOM 849 N N . ARG A 1 101 ? -29.210 6.168 42.563 1.00 93.69 101 ARG A N 1
ATOM 850 C CA . ARG A 1 101 ? -30.636 6.488 42.465 1.00 93.69 101 ARG A CA 1
ATOM 851 C C . ARG A 1 101 ? -31.478 5.759 43.516 1.00 93.69 101 ARG A C 1
ATOM 853 O O . ARG A 1 101 ? -32.402 6.354 44.061 1.00 93.69 101 ARG A O 1
ATOM 860 N N . GLN A 1 102 ? -31.184 4.492 43.808 1.00 92.81 102 GLN A N 1
ATOM 861 C CA . GLN A 1 102 ? -31.895 3.735 44.841 1.00 92.81 102 GLN A CA 1
ATOM 862 C C . GLN A 1 102 ? -31.665 4.331 46.235 1.00 92.81 102 GLN A C 1
ATOM 864 O O . GLN A 1 102 ? -32.630 4.530 46.970 1.00 92.81 102 GLN A O 1
ATOM 869 N N . ARG A 1 103 ? -30.420 4.698 46.567 1.00 90.94 103 ARG A N 1
ATOM 870 C CA . ARG A 1 103 ? -30.099 5.375 47.834 1.00 90.94 103 ARG A CA 1
ATOM 871 C C . ARG A 1 103 ? -30.820 6.713 47.978 1.00 90.94 103 ARG A C 1
ATOM 873 O O . ARG A 1 103 ? -31.324 7.002 49.056 1.00 90.94 103 ARG A O 1
ATOM 880 N N . ASP A 1 104 ? -30.933 7.494 46.905 1.00 89.06 104 ASP A N 1
ATOM 881 C CA . ASP A 1 104 ? -31.682 8.760 46.926 1.00 89.06 104 ASP A CA 1
ATOM 882 C C . ASP A 1 104 ? -33.182 8.538 47.197 1.00 89.06 104 ASP A C 1
ATOM 884 O O . ASP A 1 104 ? -33.827 9.329 47.888 1.00 89.06 104 ASP A O 1
ATOM 888 N N . ILE A 1 105 ? -33.755 7.448 46.670 1.00 88.38 105 ILE A N 1
ATOM 889 C CA . ILE A 1 105 ? -35.156 7.068 46.907 1.00 88.38 105 ILE A CA 1
ATOM 890 C C . ILE A 1 105 ? -35.359 6.583 48.348 1.00 88.38 105 ILE A C 1
ATOM 892 O O . ILE A 1 105 ? -36.349 6.950 48.979 1.00 88.38 105 ILE A O 1
ATOM 896 N N . GLU A 1 106 ? -34.443 5.773 48.877 1.00 81.50 106 GLU A N 1
ATOM 897 C CA . GLU A 1 106 ? -34.487 5.276 50.258 1.00 81.50 106 GLU A CA 1
ATOM 898 C C . GLU A 1 106 ? -34.257 6.406 51.275 1.00 81.50 106 GLU A C 1
ATOM 900 O O . GLU A 1 106 ? -34.983 6.493 52.263 1.00 81.50 106 GLU A O 1
ATOM 905 N N . GLY A 1 107 ? -33.348 7.342 50.987 1.00 73.19 107 GLY A N 1
ATOM 906 C CA . GLY A 1 107 ? -33.126 8.550 51.786 1.00 73.19 107 GLY A CA 1
ATOM 907 C C . GLY A 1 107 ? -34.322 9.509 51.803 1.00 73.19 107 GLY A C 1
ATOM 908 O O . GLY A 1 107 ? -34.524 10.216 52.784 1.00 73.19 107 GLY A O 1
ATOM 909 N N . ARG A 1 108 ? -35.175 9.493 50.768 1.00 60.41 108 ARG A N 1
ATOM 910 C CA . ARG A 1 108 ? -36.468 10.205 50.772 1.00 60.41 108 ARG A CA 1
ATOM 911 C C . ARG A 1 108 ? -37.560 9.499 51.586 1.00 60.41 108 ARG A C 1
ATOM 913 O O . ARG A 1 108 ? -38.592 10.111 51.844 1.00 60.41 108 ARG A O 1
ATOM 920 N N . LYS A 1 109 ? -37.375 8.232 51.974 1.00 59.16 109 LYS A N 1
ATOM 921 C CA . LYS A 1 109 ? -38.390 7.409 52.657 1.00 59.16 109 LYS A CA 1
ATOM 922 C C . LYS A 1 109 ? -38.256 7.346 54.188 1.00 59.16 109 LYS A C 1
ATOM 924 O O . LYS A 1 109 ? -39.013 6.602 54.805 1.00 59.16 109 LYS A O 1
ATOM 929 N N . GLY A 1 110 ? -37.398 8.142 54.835 1.00 52.16 110 GLY A N 1
ATOM 930 C CA . GLY A 1 110 ? -37.379 8.234 56.306 1.00 52.16 110 GLY A CA 1
ATOM 931 C C . GLY A 1 110 ? -36.985 9.613 56.855 1.00 52.16 110 GLY A C 1
ATOM 932 O O . GLY A 1 110 ? -36.202 10.301 56.210 1.00 52.16 110 GLY A O 1
ATOM 933 N N . PRO A 1 111 ? -37.444 10.016 58.061 1.00 49.25 111 PRO A N 1
ATOM 934 C CA . PRO A 1 111 ? -38.753 9.831 58.685 1.00 49.25 111 PRO A CA 1
ATOM 935 C C . PRO A 1 111 ? -39.598 11.111 58.490 1.00 49.25 111 PRO A C 1
ATOM 937 O O . PRO A 1 111 ? -39.445 12.089 59.213 1.00 49.25 111 PRO A O 1
ATOM 940 N N . GLY A 1 112 ? -40.498 11.106 57.505 1.00 53.50 112 GLY A N 1
ATOM 941 C CA . GLY A 1 112 ? -41.478 12.177 57.261 1.00 53.50 112 GLY A CA 1
ATOM 942 C C . GLY A 1 112 ? -42.914 11.753 57.575 1.00 53.50 112 GLY A C 1
ATOM 943 O O . GLY A 1 112 ? -43.833 12.171 56.885 1.00 53.50 112 GLY A O 1
ATOM 944 N N . SER A 1 113 ? -43.093 10.862 58.554 1.00 52.12 113 SER A N 1
ATOM 945 C CA . SER A 1 113 ? -44.403 10.383 59.019 1.00 52.12 113 SER A CA 1
ATOM 946 C C . SER A 1 113 ? -44.427 10.289 60.548 1.00 52.12 113 SER A C 1
ATOM 948 O O . SER A 1 113 ? -44.748 9.253 61.121 1.00 52.12 113 SER A O 1
ATOM 950 N N . LEU A 1 114 ? -44.039 11.370 61.217 1.00 50.69 114 LEU A N 1
ATOM 951 C CA . LEU A 1 114 ? -44.528 11.715 62.549 1.00 50.69 114 LEU A CA 1
ATOM 952 C C . LEU A 1 114 ? -45.039 13.154 62.402 1.00 50.69 114 LEU A C 1
ATOM 954 O O . LEU A 1 114 ? -44.314 13.973 61.850 1.00 50.69 114 LEU A O 1
ATOM 958 N N . TYR A 1 115 ? -46.259 13.434 62.861 1.00 45.94 115 TYR A N 1
ATOM 959 C CA . TYR A 1 115 ? -47.039 14.669 62.655 1.00 45.94 115 TYR A CA 1
ATOM 960 C C . TYR A 1 115 ? -47.858 14.725 61.354 1.00 45.94 115 TYR A C 1
ATOM 962 O O . TYR A 1 115 ? -47.649 15.569 60.487 1.00 45.94 115 TYR A O 1
ATOM 970 N N . THR A 1 116 ? -48.845 13.841 61.233 1.00 42.28 116 THR A N 1
ATOM 971 C CA . THR A 1 116 ? -50.266 14.214 61.063 1.00 42.28 116 THR A CA 1
ATOM 972 C C . THR A 1 116 ? -51.146 13.006 61.334 1.00 42.28 116 THR A C 1
ATOM 974 O O . THR A 1 116 ? -50.701 11.881 61.015 1.00 42.28 116 THR A O 1
#

Radius of gyration: 39.19 Å; chains: 1; bounding box: 92×28×104 Å

Foldseek 3Di:
DCPDPLVVDPVNCVVCVVVVVVVVVVVVVVVVVVCCVPPPVVVCVVCVVVVVCCCPPPVDDPVNVVVVLVVDVVSVVVVVVVVVVVVVVVVVVVVVVVVVVVVVVVVVPPDPPDDD

Secondary structure (DSSP, 8-state):
-TTSGGGGSGGGGGG-HHHHHHHHHHHHHHHHHHHIIIIIIHHHHHHHHHHHHIIIIIS--HHHHHHHHHHSHHHHHHHHHHHHHHHHHHHHHHHHHHHHHHHHHHHTTSS--S--

Organism: NCBI:txid94023

pLDDT: mean 88.43, std 13.18, range [42.28, 98.44]

Sequence (116 aa):
ALKSRQCKSPDNKQYCPEAVLNMVAEKLTYTAVMFIQVELLNEFFFQFPREVDNRLVYDLDRKQILSFAKENPNIRKHLELQERKRKLEEVMEKLNYLVRRQRDIEGRKGPGSLYT

InterPro domains:
  IPR020850 GTPase effector domain [PS51388] (10-103)